Protein AF-A0A822AUA2-F1 (afdb_monomer_lite)

Foldseek 3Di:
DDDDDDDPPPPDPPDPPPVVNVVVVVVVVVVVCQQQPDADPVRDGNVRVVVQLVVCCVVVVDPDSVVSVVVD

Structure (mmCIF, N/CA/C/O backbone):
data_AF-A0A822AUA2-F1
#
_entry.id   AF-A0A822AUA2-F1
#
loop_
_atom_site.group_PDB
_atom_site.id
_atom_site.type_symbol
_atom_site.label_atom_id
_atom_site.label_alt_id
_atom_site.label_comp_id
_atom_site.label_asym_id
_atom_site.label_entity_id
_atom_site.label_s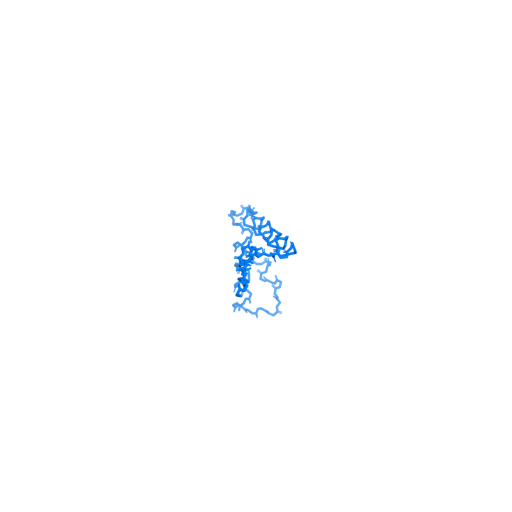eq_id
_atom_site.pdbx_PDB_ins_code
_atom_site.Cartn_x
_atom_site.Cartn_y
_atom_site.Cartn_z
_atom_site.occupancy
_atom_site.B_iso_or_equiv
_atom_site.auth_seq_id
_atom_site.auth_comp_id
_atom_site.auth_asym_id
_atom_site.auth_atom_id
_atom_site.pdbx_PDB_model_num
ATOM 1 N N . MET A 1 1 ? 69.119 -13.910 8.287 1.00 41.97 1 MET A N 1
ATOM 2 C CA . MET A 1 1 ? 67.998 -13.097 8.805 1.00 41.97 1 MET A CA 1
ATOM 3 C C . MET A 1 1 ? 67.281 -12.509 7.601 1.00 41.97 1 MET A C 1
ATOM 5 O O . MET A 1 1 ? 67.807 -11.584 7.002 1.00 41.97 1 MET A O 1
ATOM 9 N N . SER A 1 2 ? 66.188 -13.135 7.155 1.00 40.38 2 SER A N 1
ATOM 10 C CA . SER A 1 2 ? 65.443 -12.715 5.960 1.00 40.38 2 SER A CA 1
ATOM 11 C C . SER A 1 2 ? 64.086 -12.176 6.395 1.00 40.38 2 SER A C 1
ATOM 13 O O . SER A 1 2 ? 63.350 -12.859 7.104 1.00 40.38 2 SER A O 1
ATOM 15 N N . ALA A 1 3 ? 63.814 -10.925 6.032 1.00 43.94 3 ALA A N 1
ATOM 16 C CA . ALA A 1 3 ? 62.610 -10.195 6.384 1.00 43.94 3 ALA A CA 1
ATOM 17 C C . ALA A 1 3 ? 61.461 -10.602 5.452 1.00 43.94 3 ALA A C 1
ATOM 19 O O . ALA A 1 3 ? 61.420 -10.203 4.290 1.00 43.94 3 ALA A O 1
ATOM 20 N N . THR A 1 4 ? 60.508 -11.381 5.959 1.00 50.22 4 THR A N 1
ATOM 21 C CA . THR A 1 4 ? 59.200 -11.547 5.316 1.00 50.22 4 THR A CA 1
ATOM 22 C C . THR A 1 4 ? 58.364 -10.296 5.560 1.00 50.22 4 THR A C 1
ATOM 24 O O . THR A 1 4 ? 57.782 -10.107 6.627 1.00 50.22 4 THR A O 1
ATOM 27 N N . HIS A 1 5 ? 58.342 -9.430 4.552 1.00 46.72 5 HIS A N 1
ATOM 28 C CA . HIS A 1 5 ? 57.426 -8.308 4.414 1.00 46.72 5 HIS A CA 1
ATOM 29 C C . HIS A 1 5 ? 56.013 -8.855 4.142 1.00 46.72 5 HIS A C 1
ATOM 31 O O . HIS A 1 5 ? 55.688 -9.230 3.020 1.00 46.72 5 HIS A O 1
ATOM 37 N N . TYR A 1 6 ? 55.185 -8.958 5.185 1.00 45.66 6 TYR A N 1
ATOM 38 C CA . TYR A 1 6 ? 53.755 -9.239 5.046 1.00 45.66 6 TYR A CA 1
ATOM 39 C C . TYR A 1 6 ? 53.036 -7.946 4.641 1.00 45.66 6 TYR A C 1
ATOM 41 O O . TYR A 1 6 ? 52.764 -7.083 5.476 1.00 45.66 6 TYR A O 1
ATOM 49 N N . GLN A 1 7 ? 52.737 -7.799 3.350 1.00 51.44 7 GLN A N 1
ATOM 50 C CA . GLN A 1 7 ? 51.822 -6.769 2.860 1.00 51.44 7 GLN A CA 1
ATOM 51 C C . GLN A 1 7 ? 50.379 -7.151 3.215 1.00 51.44 7 GLN A C 1
ATOM 53 O O . GLN A 1 7 ? 49.788 -8.058 2.635 1.00 51.44 7 GLN A O 1
ATOM 58 N N . ASN A 1 8 ? 49.823 -6.432 4.193 1.00 50.44 8 ASN A N 1
ATOM 59 C CA . ASN A 1 8 ? 48.398 -6.397 4.511 1.00 50.44 8 ASN A CA 1
ATOM 60 C C . ASN A 1 8 ? 47.605 -5.835 3.317 1.00 50.44 8 ASN A C 1
ATOM 62 O O . ASN A 1 8 ? 47.490 -4.620 3.160 1.00 50.44 8 ASN A O 1
ATOM 66 N N . HIS A 1 9 ? 47.016 -6.705 2.499 1.00 50.09 9 HIS A N 1
ATOM 67 C CA . HIS A 1 9 ? 45.965 -6.331 1.550 1.00 50.09 9 HIS A CA 1
ATOM 68 C C . HIS A 1 9 ? 44.592 -6.395 2.236 1.00 50.09 9 HIS A C 1
ATOM 70 O O . HIS A 1 9 ? 43.772 -7.260 1.954 1.00 50.09 9 HIS A O 1
ATOM 76 N N . SER A 1 10 ? 44.349 -5.458 3.154 1.00 54.81 10 SER A N 1
ATOM 77 C CA . SER A 1 10 ? 43.074 -5.304 3.875 1.00 54.81 10 SER A CA 1
ATOM 78 C C . SER A 1 10 ? 42.285 -4.100 3.360 1.00 54.81 10 SER A C 1
ATOM 80 O O . SER A 1 10 ? 41.859 -3.251 4.139 1.00 54.81 10 SER A O 1
ATOM 82 N N . ALA A 1 11 ? 42.134 -3.975 2.040 1.00 55.06 11 ALA A N 1
ATOM 83 C CA . ALA A 1 11 ? 41.415 -2.850 1.447 1.00 55.06 11 ALA A CA 1
ATOM 84 C C . ALA A 1 11 ? 40.726 -3.220 0.128 1.00 55.06 11 ALA A C 1
ATOM 86 O O . ALA A 1 11 ? 40.978 -2.583 -0.883 1.00 55.06 11 ALA A O 1
ATOM 87 N N . ASP A 1 12 ? 39.857 -4.235 0.134 1.00 53.00 12 ASP A N 1
ATOM 88 C CA . ASP A 1 12 ? 38.719 -4.266 -0.803 1.00 53.00 12 ASP A CA 1
ATOM 89 C C . ASP A 1 12 ? 37.578 -5.165 -0.284 1.00 53.00 12 ASP A C 1
ATOM 91 O O . ASP A 1 12 ? 37.124 -6.103 -0.926 1.00 53.00 12 ASP A O 1
ATOM 95 N N . GLN A 1 13 ? 37.104 -4.896 0.938 1.00 50.81 13 GLN A N 1
ATOM 96 C CA . GLN A 1 13 ? 35.771 -5.337 1.374 1.00 50.81 13 GLN A CA 1
ATOM 97 C C . GLN A 1 13 ? 34.765 -4.202 1.157 1.00 50.81 13 GLN A C 1
ATOM 99 O O . GLN A 1 13 ? 34.023 -3.807 2.057 1.00 50.81 13 GLN A O 1
ATOM 104 N N . ARG A 1 14 ? 34.715 -3.641 -0.056 1.00 57.66 14 ARG A N 1
ATOM 105 C CA . ARG A 1 14 ? 33.495 -2.957 -0.481 1.00 57.66 14 ARG A CA 1
ATOM 106 C C . ARG A 1 14 ? 32.529 -4.044 -0.900 1.00 57.66 14 ARG A C 1
ATOM 108 O O . ARG A 1 14 ? 32.582 -4.513 -2.026 1.00 57.66 14 ARG A O 1
ATOM 115 N N . HIS A 1 15 ? 31.734 -4.477 0.081 1.00 53.38 15 HIS A N 1
ATOM 116 C CA . HIS A 1 15 ? 30.476 -5.201 -0.061 1.00 53.38 15 HIS A CA 1
ATOM 117 C C . HIS A 1 15 ? 30.092 -5.411 -1.530 1.00 53.38 15 HIS A C 1
ATOM 119 O O . HIS A 1 15 ? 29.509 -4.521 -2.153 1.00 53.38 15 HIS A O 1
ATOM 125 N N . MET A 1 16 ? 30.405 -6.592 -2.072 1.00 52.47 16 MET A N 1
ATOM 126 C CA . MET A 1 16 ? 29.696 -7.117 -3.234 1.00 52.47 16 MET A CA 1
ATOM 127 C C . MET A 1 16 ? 28.242 -7.298 -2.802 1.00 52.47 16 MET A C 1
ATOM 129 O O . MET A 1 16 ? 27.815 -8.370 -2.378 1.00 52.47 16 MET A O 1
ATOM 133 N N . ARG A 1 17 ? 27.473 -6.211 -2.832 1.00 58.53 17 ARG A N 1
ATOM 134 C CA . ARG A 1 17 ? 26.026 -6.302 -2.811 1.00 58.53 17 ARG A CA 1
ATOM 135 C C . ARG A 1 17 ? 25.679 -7.025 -4.104 1.00 58.53 17 ARG A C 1
ATOM 137 O O . ARG A 1 17 ? 26.021 -6.531 -5.176 1.00 58.53 17 ARG A O 1
ATOM 144 N N . SER A 1 18 ? 25.109 -8.224 -3.989 1.00 57.44 18 SER A N 1
ATOM 145 C CA . SER A 1 18 ? 24.676 -8.983 -5.163 1.00 57.44 18 SER A CA 1
ATOM 146 C C . SER A 1 18 ? 23.853 -8.047 -6.064 1.00 57.44 18 SER A C 1
ATOM 148 O O . SER A 1 18 ? 22.983 -7.349 -5.528 1.00 57.44 18 SER A O 1
ATOM 150 N N . PRO A 1 19 ? 24.104 -8.003 -7.387 1.00 61.91 19 PRO A N 1
ATOM 151 C CA . PRO A 1 19 ? 23.315 -7.207 -8.333 1.00 61.91 19 PRO A CA 1
ATOM 152 C C . PRO A 1 19 ? 21.803 -7.444 -8.175 1.00 61.91 19 PRO A C 1
ATOM 154 O O . PRO A 1 19 ? 20.989 -6.530 -8.291 1.00 61.91 19 PRO A O 1
ATOM 157 N N . GLU A 1 20 ? 21.436 -8.663 -7.783 1.00 61.50 20 GLU A N 1
ATOM 158 C CA . GLU A 1 20 ? 20.061 -9.080 -7.509 1.00 61.50 20 GLU A CA 1
ATOM 159 C C . GLU A 1 20 ? 19.425 -8.302 -6.343 1.00 61.50 20 GLU A C 1
ATOM 161 O O . GLU A 1 20 ? 18.237 -7.975 -6.376 1.00 61.50 20 GLU A O 1
ATOM 166 N N . GLY A 1 21 ? 20.217 -7.953 -5.324 1.00 68.94 21 GLY A N 1
ATOM 167 C CA . GLY A 1 21 ? 19.772 -7.155 -4.183 1.00 68.94 21 GLY A CA 1
ATOM 168 C C . GLY A 1 21 ? 19.559 -5.681 -4.530 1.00 68.94 21 GLY A C 1
ATOM 169 O O . GLY A 1 21 ? 18.652 -5.055 -3.982 1.00 68.94 21 GLY A O 1
ATOM 170 N N . SER A 1 22 ? 20.352 -5.125 -5.455 1.00 79.44 22 SER A N 1
ATOM 171 C CA . SER A 1 22 ? 20.156 -3.750 -5.938 1.00 79.44 22 SER A CA 1
ATOM 172 C C . SER A 1 22 ? 18.961 -3.622 -6.881 1.00 79.44 22 SER A C 1
ATOM 174 O O . SER A 1 22 ? 18.215 -2.647 -6.788 1.00 79.44 22 SER A O 1
ATOM 176 N N . ASP A 1 23 ? 18.725 -4.617 -7.737 1.00 90.06 23 ASP A N 1
ATOM 177 C CA . ASP A 1 23 ? 17.595 -4.597 -8.670 1.00 90.06 23 ASP A CA 1
ATOM 178 C C . ASP A 1 23 ? 16.259 -4.781 -7.946 1.00 90.06 23 ASP A C 1
ATOM 180 O O . ASP A 1 23 ? 15.275 -4.104 -8.258 1.00 90.06 23 ASP A O 1
ATOM 184 N N . MET A 1 24 ? 16.215 -5.654 -6.935 1.00 91.06 24 MET A N 1
ATOM 185 C CA . MET A 1 24 ? 15.031 -5.825 -6.094 1.00 91.06 24 MET A CA 1
ATOM 186 C C . MET A 1 24 ? 14.691 -4.542 -5.328 1.00 91.06 24 MET A C 1
ATOM 188 O O . MET A 1 24 ? 13.534 -4.124 -5.326 1.00 91.06 24 MET A O 1
ATOM 192 N N . GLU A 1 25 ? 15.682 -3.894 -4.711 1.00 92.44 25 GLU A N 1
ATOM 193 C CA . GLU A 1 25 ? 15.466 -2.643 -3.980 1.00 92.44 25 GLU A CA 1
ATOM 194 C C . GLU A 1 25 ? 14.986 -1.523 -4.906 1.00 92.44 25 GLU A C 1
ATOM 196 O O . GLU A 1 25 ? 14.058 -0.791 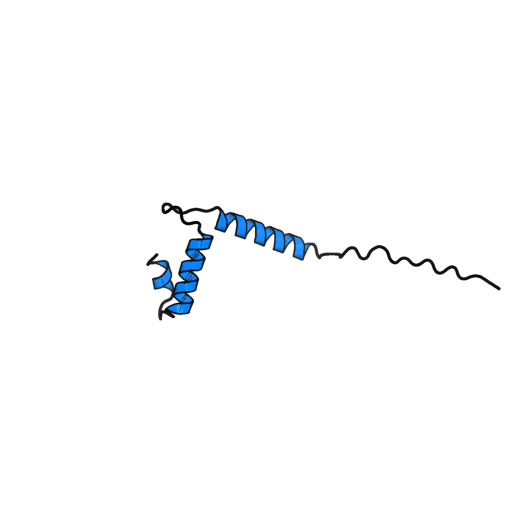-4.562 1.00 92.44 25 GLU A O 1
ATOM 201 N N . LYS A 1 26 ? 15.558 -1.418 -6.111 1.00 94.69 2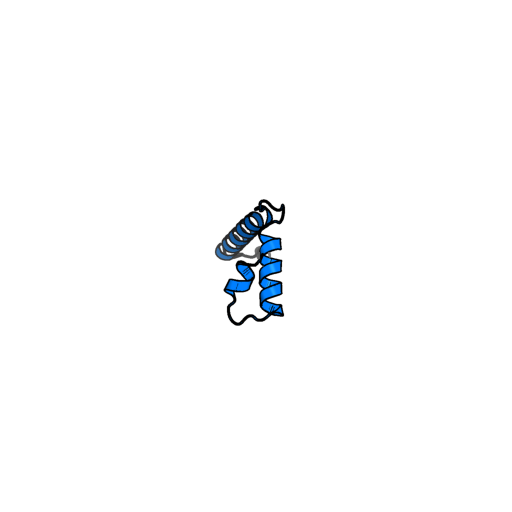6 LYS A N 1
ATOM 202 C CA . LYS A 1 26 ? 15.086 -0.460 -7.111 1.00 94.69 26 LYS A CA 1
ATOM 203 C C . LYS A 1 26 ? 13.623 -0.717 -7.472 1.00 94.69 26 LYS A C 1
ATOM 205 O O . LYS A 1 26 ? 12.817 0.205 -7.414 1.00 94.69 26 LYS A O 1
ATOM 210 N N . ARG A 1 27 ? 13.258 -1.965 -7.785 1.00 94.62 27 ARG A N 1
ATOM 211 C CA . ARG A 1 27 ? 11.869 -2.339 -8.110 1.00 94.62 27 ARG A CA 1
ATOM 212 C C . ARG A 1 27 ? 10.909 -2.044 -6.961 1.00 94.62 27 ARG A C 1
ATOM 214 O O . ARG A 1 27 ? 9.796 -1.585 -7.203 1.00 94.62 27 ARG A O 1
ATOM 221 N N . PHE A 1 28 ? 11.339 -2.287 -5.726 1.00 93.81 28 PHE A N 1
ATOM 222 C CA . PHE A 1 28 ? 10.566 -1.954 -4.536 1.00 93.81 28 PHE A CA 1
ATOM 223 C C . PHE A 1 28 ? 10.341 -0.442 -4.413 1.00 93.81 28 PHE A C 1
ATOM 225 O O . PHE A 1 28 ? 9.210 -0.003 -4.209 1.00 93.81 28 PHE A O 1
ATOM 232 N N . ASN A 1 29 ? 11.392 0.360 -4.585 1.00 94.88 29 ASN A N 1
ATOM 233 C CA . ASN A 1 29 ? 11.303 1.817 -4.505 1.00 94.88 29 ASN A CA 1
ATOM 234 C C . ASN A 1 29 ? 10.450 2.411 -5.633 1.00 94.88 29 ASN A C 1
ATOM 236 O O . ASN A 1 29 ? 9.637 3.296 -5.368 1.00 94.88 29 ASN A O 1
ATOM 240 N N . ASP A 1 30 ? 10.579 1.891 -6.854 1.00 95.62 30 ASP A N 1
ATOM 241 C CA . ASP A 1 30 ? 9.763 2.294 -8.002 1.00 95.62 30 ASP A CA 1
ATOM 242 C C . ASP A 1 30 ? 8.273 2.004 -7.730 1.00 95.62 30 ASP A C 1
ATOM 244 O O . ASP A 1 30 ? 7.424 2.883 -7.890 1.00 95.62 30 ASP A O 1
ATOM 248 N N . ALA A 1 31 ? 7.949 0.804 -7.231 1.00 95.38 31 ALA A N 1
ATOM 249 C CA . ALA A 1 31 ? 6.580 0.430 -6.870 1.00 95.38 31 ALA A CA 1
ATOM 250 C C . ALA A 1 31 ? 6.025 1.291 -5.726 1.00 95.38 31 ALA A C 1
ATOM 252 O O . ALA A 1 31 ? 4.896 1.776 -5.803 1.00 95.38 31 ALA A O 1
ATOM 253 N N . LYS A 1 32 ? 6.826 1.530 -4.682 1.00 94.06 32 LYS A N 1
ATOM 254 C CA . LYS A 1 32 ? 6.443 2.397 -3.565 1.00 94.06 32 LYS A CA 1
ATOM 255 C C . LYS A 1 32 ? 6.149 3.814 -4.052 1.00 94.06 32 LYS A C 1
ATOM 257 O O . LYS A 1 32 ? 5.113 4.370 -3.708 1.00 94.06 32 LYS A O 1
ATOM 262 N N . SER A 1 33 ? 7.025 4.377 -4.884 1.00 95.19 33 SER A N 1
ATOM 263 C CA . SER A 1 33 ? 6.844 5.715 -5.449 1.00 95.19 33 SER A CA 1
ATOM 264 C C . SER A 1 33 ? 5.567 5.809 -6.282 1.00 95.19 33 SER A C 1
ATOM 266 O O . SER A 1 33 ? 4.790 6.746 -6.102 1.00 95.19 33 SER A O 1
ATOM 268 N N . TYR A 1 34 ? 5.297 4.815 -7.130 1.00 94.44 34 TYR A N 1
ATOM 269 C CA . TYR A 1 34 ? 4.061 4.751 -7.907 1.00 94.44 34 TYR A CA 1
ATOM 270 C C . TYR A 1 34 ? 2.811 4.733 -7.014 1.00 94.44 34 TYR A C 1
ATOM 272 O O . TYR A 1 34 ? 1.915 5.557 -7.190 1.00 94.44 34 TYR A O 1
ATOM 280 N N . ILE A 1 35 ? 2.763 3.843 -6.020 1.00 94.44 35 ILE A N 1
ATOM 281 C CA . ILE A 1 35 ? 1.598 3.694 -5.134 1.00 94.44 35 ILE A CA 1
ATOM 282 C C . ILE A 1 35 ? 1.398 4.950 -4.263 1.00 94.44 35 ILE A C 1
ATOM 284 O O . ILE A 1 35 ? 0.265 5.348 -4.011 1.00 94.44 35 ILE A O 1
ATOM 288 N N . THR A 1 36 ? 2.470 5.618 -3.832 1.00 93.75 36 THR A N 1
ATOM 289 C CA . THR A 1 36 ? 2.369 6.870 -3.060 1.00 93.75 36 THR A CA 1
ATOM 290 C C . THR A 1 36 ? 2.004 8.083 -3.926 1.00 93.75 36 THR A C 1
ATOM 292 O O . THR A 1 36 ? 1.364 9.004 -3.431 1.00 93.75 36 THR A O 1
ATOM 295 N N . SER A 1 37 ? 2.399 8.115 -5.203 1.00 93.06 37 SER A N 1
ATOM 296 C CA . SER A 1 37 ? 2.116 9.246 -6.109 1.00 93.06 37 SER A CA 1
ATOM 297 C C . SER A 1 37 ? 0.781 9.137 -6.846 1.00 93.06 37 SER A C 1
ATOM 299 O O . SER A 1 37 ? 0.276 10.137 -7.355 1.00 93.06 37 SER A O 1
ATOM 301 N N . THR A 1 38 ? 0.205 7.939 -6.912 1.00 93.75 38 THR A N 1
ATOM 302 C CA . THR A 1 38 ? -1.097 7.709 -7.538 1.00 93.75 38 THR A CA 1
ATOM 303 C C . THR A 1 38 ? -2.201 8.164 -6.595 1.00 93.75 38 THR A C 1
ATOM 305 O O . THR A 1 38 ? -2.355 7.604 -5.513 1.00 93.75 38 THR A O 1
ATOM 308 N N . THR A 1 39 ? -2.990 9.148 -7.022 1.00 91.56 39 THR A N 1
ATOM 309 C CA . THR A 1 39 ? -4.045 9.759 -6.204 1.00 91.56 39 THR A CA 1
ATOM 310 C C . THR A 1 39 ? -5.416 9.555 -6.832 1.00 91.56 39 THR A C 1
ATOM 312 O O . THR A 1 39 ? -5.594 9.745 -8.037 1.00 91.56 39 THR A O 1
ATOM 315 N N . GLY A 1 40 ? -6.381 9.151 -6.005 1.00 84.50 40 GLY A N 1
ATOM 316 C CA . GLY A 1 40 ? -7.780 9.004 -6.383 1.00 84.50 40 GLY A CA 1
ATOM 317 C C . GLY A 1 40 ? -8.483 10.346 -6.601 1.00 84.50 40 GLY A C 1
ATOM 318 O O . GLY A 1 40 ? -7.941 11.424 -6.356 1.00 84.50 40 GLY A O 1
ATOM 319 N N . LYS A 1 41 ? -9.736 10.291 -7.062 1.00 84.81 41 LYS A N 1
ATOM 320 C CA . LYS A 1 41 ? -10.569 11.493 -7.283 1.00 84.81 41 LYS A CA 1
ATOM 321 C C . LYS A 1 41 ? -10.902 12.240 -5.985 1.00 84.81 41 LYS A C 1
ATOM 323 O O . LYS A 1 41 ? -11.235 13.418 -6.029 1.00 84.81 41 LYS A O 1
ATOM 328 N N . ASP A 1 42 ? -10.826 11.544 -4.861 1.00 85.06 42 ASP A N 1
ATOM 329 C CA . ASP A 1 42 ? -11.039 12.026 -3.497 1.00 85.06 42 ASP A CA 1
ATOM 330 C C . ASP A 1 42 ? -9.793 12.699 -2.889 1.00 85.06 42 ASP A C 1
ATOM 332 O O . ASP A 1 42 ? -9.849 13.208 -1.771 1.00 85.06 42 ASP A O 1
ATOM 336 N N . GLY A 1 43 ? -8.668 12.721 -3.612 1.00 87.38 43 GLY A N 1
ATOM 337 C CA . GLY A 1 43 ? -7.413 13.296 -3.134 1.00 87.38 43 GLY A CA 1
ATOM 338 C C . GLY A 1 43 ? -6.612 12.378 -2.207 1.00 87.38 43 GLY A C 1
ATOM 339 O O . GLY A 1 43 ? -5.552 12.785 -1.733 1.00 87.38 43 GLY A O 1
ATOM 340 N N . VAL A 1 44 ? -7.069 11.145 -1.963 1.00 88.94 44 VAL A N 1
ATOM 341 C CA . VAL A 1 44 ? -6.339 10.154 -1.163 1.00 88.94 44 VAL A CA 1
ATOM 342 C C . VAL A 1 44 ? -5.371 9.400 -2.074 1.00 88.94 44 VAL A C 1
ATOM 344 O O . VAL A 1 44 ? -5.742 8.950 -3.161 1.00 88.94 44 VAL A O 1
ATOM 347 N N . ASN A 1 45 ? -4.107 9.273 -1.660 1.00 92.00 45 ASN A N 1
ATOM 348 C CA . ASN A 1 45 ? -3.156 8.462 -2.417 1.00 92.00 45 ASN A CA 1
ATOM 349 C C . ASN A 1 45 ? -3.432 6.963 -2.215 1.00 92.00 45 ASN A C 1
ATOM 351 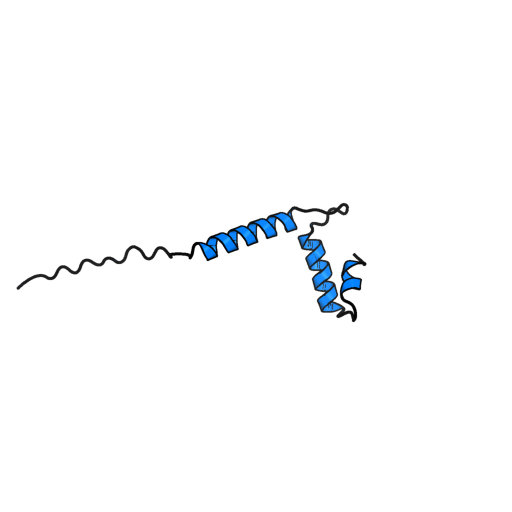O O . ASN A 1 45 ? -3.959 6.534 -1.185 1.00 92.00 45 ASN A O 1
ATOM 355 N N . LEU A 1 46 ? -3.072 6.156 -3.211 1.00 92.12 46 LEU A N 1
ATOM 356 C CA . LEU A 1 46 ? -3.348 4.723 -3.222 1.00 92.12 46 LEU A CA 1
ATOM 357 C C . LEU A 1 46 ? -2.690 4.007 -2.032 1.00 92.12 46 LEU A C 1
ATOM 359 O O . LEU A 1 46 ? -3.269 3.063 -1.500 1.00 92.12 46 LEU A O 1
ATOM 363 N N . TYR A 1 47 ? -1.525 4.472 -1.572 1.00 94.06 47 TYR A N 1
ATOM 364 C CA . TYR A 1 47 ? -0.879 3.929 -0.375 1.00 94.06 47 TYR A CA 1
ATOM 365 C C . TYR A 1 47 ? -1.771 4.083 0.865 1.00 94.06 47 TYR A C 1
ATOM 367 O O . TYR A 1 47 ? -2.075 3.095 1.532 1.00 94.06 47 TYR A O 1
ATOM 375 N N . ASP A 1 48 ? -2.246 5.295 1.141 1.00 92.31 48 ASP A N 1
ATOM 376 C CA . ASP A 1 48 ? -3.097 5.596 2.293 1.00 92.31 48 ASP A CA 1
ATOM 377 C C . ASP A 1 48 ? -4.446 4.876 2.204 1.00 92.31 48 ASP A C 1
ATOM 379 O O . ASP A 1 48 ? -4.963 4.383 3.209 1.00 92.31 48 ASP A O 1
ATOM 383 N N . HIS A 1 49 ? -5.007 4.772 0.998 1.00 91.75 49 HIS A N 1
ATOM 384 C CA . HIS A 1 49 ? -6.232 4.017 0.754 1.00 91.75 49 HIS A CA 1
ATOM 385 C C . HIS A 1 49 ? -6.053 2.522 1.084 1.00 91.75 49 HIS A C 1
ATOM 387 O O . HIS A 1 49 ? -6.852 1.950 1.829 1.00 91.75 49 HIS A O 1
ATOM 393 N N . LEU A 1 50 ? -4.964 1.896 0.622 1.00 92.69 50 LEU A N 1
ATOM 394 C CA . LEU A 1 50 ? -4.657 0.495 0.930 1.00 92.69 50 LEU A CA 1
ATOM 395 C C . LEU A 1 50 ? -4.385 0.275 2.423 1.00 92.69 50 LEU A C 1
ATOM 397 O O . LEU A 1 50 ? -4.849 -0.718 2.984 1.00 92.69 50 LEU A O 1
ATOM 401 N N . VAL A 1 51 ? -3.689 1.203 3.089 1.00 93.81 51 VAL A N 1
ATOM 402 C CA . VAL A 1 51 ? -3.454 1.138 4.542 1.00 93.81 51 VAL A CA 1
ATOM 403 C C . VAL A 1 51 ? -4.777 1.107 5.307 1.00 93.81 51 VAL A C 1
ATOM 405 O O . VAL A 1 51 ? -4.926 0.292 6.220 1.00 93.81 51 VAL A O 1
ATOM 408 N N . LYS A 1 52 ? -5.757 1.934 4.925 1.00 92.62 52 LYS A N 1
AT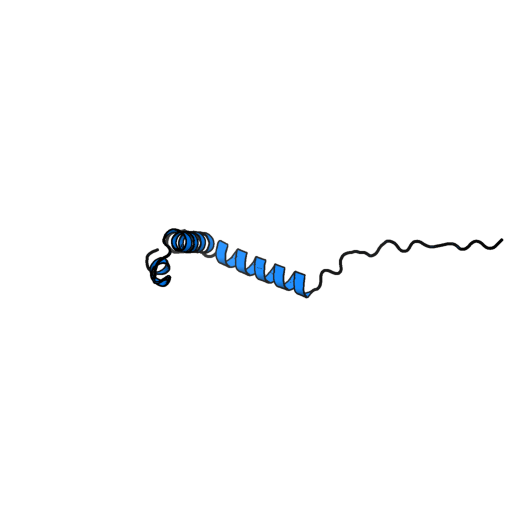OM 409 C CA . LYS A 1 52 ? -7.095 1.918 5.538 1.00 92.62 52 LYS A CA 1
ATOM 410 C C . LYS A 1 52 ? -7.799 0.579 5.325 1.00 92.62 52 LYS A C 1
ATOM 412 O O . LYS A 1 52 ? -8.276 0.001 6.299 1.00 92.62 52 LYS A O 1
ATOM 417 N N . CYS A 1 53 ? -7.812 0.066 4.094 1.00 92.94 53 CYS A N 1
ATOM 418 C CA . CYS A 1 53 ? -8.452 -1.213 3.774 1.00 92.94 53 CYS A CA 1
ATOM 419 C C . CYS A 1 53 ? -7.842 -2.367 4.579 1.00 92.94 53 CYS A C 1
ATOM 421 O O . CYS A 1 53 ? -8.560 -3.118 5.234 1.00 92.94 53 CYS A O 1
ATOM 423 N N . VAL A 1 54 ? -6.510 -2.479 4.607 1.00 94.19 54 VAL A N 1
ATOM 424 C CA . VAL A 1 54 ? -5.816 -3.531 5.366 1.00 94.19 54 VAL A CA 1
ATOM 425 C C . VAL A 1 54 ? -6.052 -3.376 6.871 1.00 94.19 54 VAL A C 1
ATOM 427 O O . VAL A 1 54 ? -6.284 -4.367 7.558 1.00 94.19 54 VAL A O 1
ATOM 430 N N . SER A 1 55 ? -6.057 -2.146 7.393 1.00 95.25 55 SER A N 1
ATOM 431 C CA . SER A 1 55 ? -6.332 -1.896 8.816 1.00 95.25 55 SER A CA 1
ATOM 432 C C . SER A 1 55 ? -7.751 -2.316 9.205 1.00 95.25 55 SER A C 1
ATOM 434 O O . SER A 1 55 ? -7.935 -2.949 10.246 1.00 95.25 55 SER A O 1
ATOM 436 N N . ARG A 1 56 ? -8.746 -2.019 8.357 1.00 94.19 56 ARG A N 1
ATOM 437 C CA . ARG A 1 56 ? -10.130 -2.484 8.532 1.00 94.19 56 ARG A CA 1
ATOM 438 C C . ARG A 1 56 ? -10.214 -4.001 8.451 1.00 94.19 56 ARG A C 1
ATOM 440 O O . ARG A 1 56 ? -10.783 -4.608 9.345 1.00 94.19 56 ARG A O 1
ATOM 447 N N . LEU A 1 57 ? -9.569 -4.626 7.467 1.00 94.81 57 LEU A N 1
ATOM 448 C CA . LEU A 1 57 ? -9.562 -6.082 7.308 1.00 94.81 57 LEU A CA 1
ATOM 449 C C . LEU A 1 57 ? -9.026 -6.800 8.557 1.00 94.81 57 LEU A C 1
ATOM 451 O O . LEU A 1 57 ? -9.631 -7.762 9.027 1.00 94.81 57 LEU A O 1
ATOM 455 N N . LEU A 1 58 ? -7.911 -6.318 9.113 1.00 94.75 58 LEU A N 1
ATOM 456 C CA . LEU A 1 58 ? -7.298 -6.892 10.315 1.00 94.75 58 LEU A CA 1
ATOM 457 C C . LEU A 1 58 ? -8.140 -6.666 11.580 1.00 94.75 58 LEU A C 1
ATOM 459 O O . LEU A 1 58 ? -8.094 -7.483 12.500 1.00 94.75 58 LEU A O 1
ATOM 463 N N . THR A 1 59 ? -8.893 -5.567 11.625 1.00 95.38 59 THR A N 1
ATOM 464 C CA . THR A 1 59 ? -9.718 -5.176 12.778 1.00 95.38 59 THR A CA 1
ATOM 465 C C . THR A 1 59 ? -11.076 -5.871 12.767 1.00 95.38 59 THR A C 1
ATOM 467 O O . THR A 1 59 ? -11.489 -6.443 13.771 1.00 95.38 59 THR A O 1
ATOM 470 N N . GLU A 1 60 ? -11.768 -5.815 11.633 1.00 93.19 60 GLU A N 1
ATOM 471 C CA . GLU A 1 60 ? -13.138 -6.298 11.458 1.00 93.19 60 GLU A CA 1
ATOM 472 C C . GLU A 1 60 ? -13.188 -7.813 11.220 1.00 93.19 60 GLU A C 1
ATOM 474 O O . GLU A 1 60 ? -14.216 -8.427 11.492 1.00 93.19 60 GLU A O 1
ATOM 479 N N . GLN A 1 61 ? -12.087 -8.416 10.744 1.00 93.19 61 GLN A N 1
ATOM 480 C CA . GLN A 1 61 ? -11.970 -9.847 10.421 1.00 93.19 61 GLN A CA 1
ATOM 481 C C . GLN A 1 61 ? -13.223 -10.391 9.713 1.00 93.19 61 GLN A C 1
ATOM 483 O O . GLN A 1 61 ? -13.873 -11.326 10.197 1.00 93.19 61 GLN A O 1
ATOM 488 N N . PRO A 1 62 ? -13.609 -9.781 8.581 1.00 91.00 62 PRO A N 1
ATOM 489 C CA . PRO A 1 62 ? -14.834 -10.140 7.895 1.00 91.00 62 PRO A CA 1
ATOM 490 C C . PRO A 1 62 ? -14.750 -11.575 7.377 1.00 91.00 62 PRO A C 1
ATOM 492 O O . PRO A 1 62 ? -13.686 -12.087 7.024 1.00 91.00 62 PRO A O 1
ATOM 495 N N . ARG A 1 63 ? -15.912 -12.220 7.271 1.00 92.25 63 ARG A N 1
ATOM 496 C CA . ARG A 1 63 ? -16.009 -13.554 6.668 1.00 92.25 63 ARG A CA 1
ATOM 497 C C . ARG A 1 63 ? -15.648 -13.539 5.181 1.00 92.25 63 ARG A C 1
ATOM 499 O O . ARG A 1 63 ? -15.129 -14.530 4.676 1.00 92.25 63 ARG A O 1
ATOM 506 N N . ASP A 1 64 ? -15.939 -12.429 4.511 1.00 92.19 64 ASP A N 1
ATOM 507 C CA . ASP A 1 64 ? -15.561 -12.161 3.131 1.00 92.19 64 ASP A CA 1
ATOM 508 C C . ASP A 1 64 ? -14.711 -10.889 3.096 1.00 92.19 64 ASP A C 1
ATOM 510 O O . ASP A 1 64 ? -15.182 -9.805 3.416 1.00 92.19 64 ASP A O 1
ATOM 514 N N . SER A 1 65 ? -13.437 -11.020 2.737 1.00 87.31 65 SER A N 1
ATOM 515 C CA . SER A 1 65 ? -12.513 -9.887 2.687 1.00 87.31 65 SER A CA 1
ATOM 516 C C . SER A 1 65 ? -12.844 -8.887 1.582 1.00 87.31 65 SER A C 1
ATOM 518 O O . SER A 1 65 ? -12.429 -7.734 1.681 1.00 87.31 65 SER A O 1
ATOM 520 N N . VAL A 1 66 ? -13.559 -9.311 0.533 1.00 89.31 66 VAL A N 1
ATOM 521 C CA . VAL A 1 66 ? -13.900 -8.452 -0.610 1.00 89.31 66 VAL A CA 1
ATOM 522 C C . VAL A 1 66 ? -14.791 -7.293 -0.166 1.00 89.31 66 VAL A C 1
ATOM 524 O O . VAL A 1 66 ? -14.616 -6.175 -0.645 1.00 89.31 66 VAL A O 1
ATOM 527 N N . THR A 1 67 ? -15.639 -7.510 0.843 1.00 88.12 67 THR A N 1
ATOM 528 C CA . THR A 1 67 ? -16.557 -6.484 1.354 1.00 88.12 67 THR A CA 1
ATOM 529 C C . THR A 1 67 ? -15.833 -5.253 1.898 1.00 88.12 67 THR A C 1
ATOM 531 O O . THR A 1 67 ? -16.379 -4.161 1.858 1.00 88.12 67 THR A O 1
ATOM 534 N N . ILE A 1 68 ? -14.596 -5.397 2.387 1.00 89.38 68 ILE A N 1
ATOM 535 C CA . ILE A 1 68 ? -13.800 -4.268 2.894 1.00 89.38 68 ILE A CA 1
ATOM 536 C C . ILE A 1 68 ? -13.295 -3.379 1.759 1.00 89.38 68 ILE A C 1
ATOM 538 O O . ILE A 1 68 ? -13.101 -2.188 1.970 1.00 89.38 68 ILE A O 1
ATOM 542 N N . PHE A 1 69 ? -13.072 -3.939 0.570 1.00 85.38 69 PHE A N 1
ATOM 543 C CA . PHE A 1 69 ? -12.567 -3.191 -0.582 1.00 85.38 69 PHE A CA 1
ATOM 544 C C . PHE A 1 69 ? -13.685 -2.548 -1.411 1.00 85.38 69 PHE A C 1
ATOM 546 O O . PHE A 1 69 ? -13.418 -1.607 -2.148 1.00 85.38 69 PHE A O 1
ATOM 553 N N . GLU A 1 70 ? -14.922 -3.038 -1.300 1.00 82.9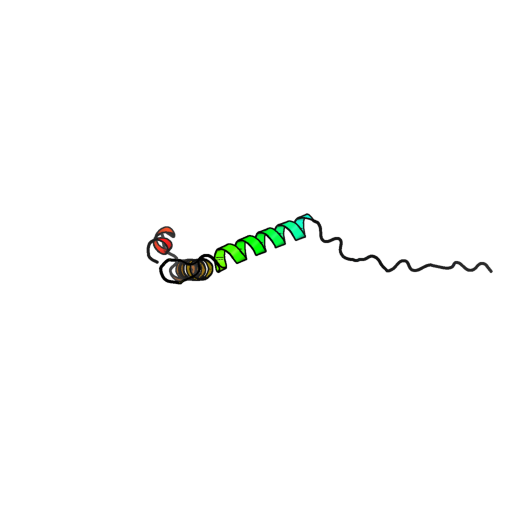4 70 GLU A N 1
ATOM 554 C CA . GLU A 1 70 ? -16.093 -2.472 -1.988 1.00 82.94 70 GLU A CA 1
ATOM 555 C C . GLU A 1 70 ? -16.751 -1.311 -1.216 1.00 82.94 70 GLU A C 1
ATOM 557 O O . GLU A 1 70 ? -17.514 -0.542 -1.795 1.00 82.94 70 GLU A O 1
ATOM 562 N N . ASP A 1 71 ? -16.447 -1.175 0.077 1.00 71.81 71 ASP A N 1
ATOM 563 C CA . ASP A 1 71 ? -17.088 -0.249 1.025 1.00 71.81 71 ASP A CA 1
ATOM 564 C C . ASP A 1 71 ? -16.236 1.007 1.341 1.00 71.81 71 ASP A C 1
ATOM 566 O O . ASP A 1 71 ? -16.416 1.638 2.385 1.00 71.81 71 ASP A O 1
ATOM 570 N N . VAL A 1 72 ? -15.252 1.355 0.495 1.00 63.75 72 VAL A N 1
ATOM 571 C CA . VAL A 1 72 ? -14.314 2.484 0.714 1.00 63.75 72 VAL A CA 1
ATOM 572 C C . VAL A 1 72 ? -14.283 3.444 -0.466 1.00 63.75 72 VAL A C 1
ATOM 574 O O . VAL A 1 72 ? -14.097 2.979 -1.611 1.00 63.75 72 VAL A O 1
#

Organism: NCBI:txid392032

InterPro domains:
  IPR006802 Radial spokehead-like protein [PF04712] (31-71)

Sequence (72 aa):
MSATHYQNHSADQRHMRSPEGSDMEKRFNDAKSYITSTTGKDGVNLYDHLVKCVSRLLTEQPRDSVTIFEDV

pLDDT: mean 79.61, std 18.35, range [40.38, 95.62]

Secondary structure (DSSP, 8-state):
------------------HHHHHHHHHHHHHHHHHHH-B-TTS-BHHHHHHHHHHHHHHH--SSTHHHHH--

Radius of gyration: 25.25 Å; chains: 1; bounding box: 85×27×21 Å